Protein AF-A0A410MA87-F1 (afdb_monomer_lite)

Sequence (59 aa):
MKDYEVGSLIKNHCKNCYNDEQRIIKMVPKEFSEKVVHTLWTQCTSCGQNHTRFIQINN

pLDDT: mean 88.81, std 11.49, range [45.59, 97.81]

Organism: NCBI:txid45668

Foldseek 3Di:
DPPLDQQDKDQCADPPPRDRIWGFHDWAWDDDPVAIKIWTWIADPPPRDIDIDIGHDDD

Radius of gyration: 12.02 Å; chains: 1; bounding box: 26×19×34 Å

Structure (mmCIF, N/CA/C/O backbone):
data_AF-A0A410MA87-F1
#
_entry.id   AF-A0A410MA87-F1
#
loop_
_atom_site.group_PDB
_atom_site.id
_atom_site.type_symbol
_atom_site.label_atom_id
_atom_site.label_alt_id
_atom_site.label_comp_id
_atom_site.label_asym_id
_atom_site.label_entity_id
_atom_site.label_seq_id
_atom_site.pdbx_PDB_ins_code
_atom_site.Cartn_x
_atom_site.Cartn_y
_atom_site.Cartn_z
_atom_site.occupancy
_atom_site.B_iso_or_equiv
_atom_site.auth_seq_id
_atom_site.auth_comp_id
_atom_site.auth_asym_id
_atom_site.auth_atom_id
_atom_site.pdbx_PDB_model_num
ATOM 1 N N . MET A 1 1 ? -8.583 16.439 2.420 1.00 45.59 1 MET A N 1
ATOM 2 C CA . MET A 1 1 ? -8.174 15.124 2.957 1.00 45.59 1 MET A CA 1
ATOM 3 C C . MET A 1 1 ? -7.390 14.403 1.874 1.00 45.59 1 MET A C 1
ATOM 5 O O . MET A 1 1 ? -7.679 14.629 0.708 1.00 45.59 1 MET A O 1
ATOM 9 N N . LYS A 1 2 ? -6.341 13.636 2.198 1.00 57.50 2 LYS A N 1
ATOM 10 C CA . LYS A 1 2 ? -5.759 12.736 1.189 1.00 57.50 2 LYS A CA 1
ATOM 11 C C . LYS A 1 2 ? -6.627 11.491 1.193 1.00 57.50 2 LYS A C 1
ATOM 13 O O . LYS A 1 2 ? -6.474 10.661 2.084 1.00 57.50 2 LYS A O 1
ATOM 18 N N . ASP A 1 3 ? -7.557 11.421 0.256 1.00 64.69 3 ASP A N 1
ATOM 19 C CA . ASP A 1 3 ? -8.445 10.276 0.129 1.00 64.69 3 ASP A CA 1
ATOM 20 C C . ASP A 1 3 ? -7.608 9.096 -0.365 1.00 64.69 3 ASP A C 1
ATOM 22 O O . ASP A 1 3 ? -7.120 9.059 -1.496 1.00 64.69 3 ASP A O 1
ATOM 26 N N . TYR A 1 4 ? -7.327 8.171 0.551 1.00 81.75 4 TYR A N 1
ATOM 27 C CA . TYR A 1 4 ? -6.574 6.958 0.264 1.00 81.75 4 TYR A CA 1
ATOM 28 C C . TYR A 1 4 ? -7.492 5.941 -0.416 1.00 81.75 4 TYR A C 1
ATOM 30 O O . TYR A 1 4 ? -7.862 4.923 0.163 1.00 81.75 4 TYR A O 1
ATOM 38 N N . GLU A 1 5 ? -7.883 6.247 -1.646 1.00 89.69 5 GLU A N 1
ATOM 39 C CA . GLU A 1 5 ? -8.747 5.400 -2.460 1.00 89.69 5 GLU A CA 1
ATOM 40 C C . GLU A 1 5 ? -7.949 4.263 -3.112 1.00 89.69 5 GLU A C 1
ATOM 42 O O . GLU A 1 5 ? -6.840 4.459 -3.616 1.00 89.69 5 GLU A O 1
ATOM 47 N N . VAL A 1 6 ? -8.507 3.050 -3.109 1.00 92.38 6 VAL A N 1
ATOM 48 C CA . VAL A 1 6 ? -7.893 1.904 -3.790 1.00 92.38 6 VAL A CA 1
ATOM 49 C C . VAL A 1 6 ? -7.823 2.180 -5.291 1.00 92.38 6 VAL A C 1
ATOM 51 O O . VAL A 1 6 ? -8.810 2.537 -5.917 1.00 92.38 6 VAL A O 1
ATOM 54 N N . GLY A 1 7 ? -6.643 1.993 -5.876 1.00 93.25 7 GLY A N 1
ATOM 55 C CA . GLY A 1 7 ? -6.356 2.293 -7.276 1.00 93.25 7 GLY A CA 1
ATOM 56 C C . GLY A 1 7 ? -5.655 3.635 -7.488 1.00 93.25 7 GLY A C 1
ATOM 57 O O . GLY A 1 7 ? -4.948 3.765 -8.493 1.00 93.25 7 GLY A O 1
ATOM 58 N N . SER A 1 8 ? -5.760 4.572 -6.541 1.00 94.06 8 SER A N 1
ATOM 59 C CA . SER A 1 8 ? -5.150 5.902 -6.642 1.00 94.06 8 SER A CA 1
ATOM 60 C C . SER A 1 8 ? -3.628 5.867 -6.529 1.00 94.06 8 SER A C 1
ATOM 62 O O . SER A 1 8 ? -3.044 5.038 -5.822 1.00 94.06 8 SER A O 1
ATOM 64 N N . LEU A 1 9 ? -2.976 6.788 -7.242 1.00 94.44 9 LEU A N 1
ATOM 65 C CA . LEU A 1 9 ? -1.528 6.976 -7.213 1.00 94.44 9 LEU A CA 1
ATOM 66 C C . LEU A 1 9 ? -1.141 7.966 -6.119 1.00 94.44 9 LEU A C 1
ATOM 68 O O . LEU A 1 9 ? -1.770 9.008 -5.936 1.00 94.44 9 LEU A O 1
ATOM 72 N N . ILE A 1 10 ? -0.066 7.653 -5.405 1.00 92.75 10 ILE A N 1
ATOM 73 C CA . ILE A 1 10 ? 0.520 8.525 -4.396 1.00 92.75 10 ILE A CA 1
ATOM 74 C C . ILE A 1 10 ? 2.001 8.741 -4.680 1.00 92.75 10 ILE A C 1
ATOM 76 O O . ILE A 1 10 ? 2.716 7.824 -5.090 1.00 92.75 10 ILE A O 1
ATOM 80 N N . LYS A 1 11 ? 2.478 9.951 -4.373 1.00 93.38 11 LYS A N 1
ATOM 81 C CA . LYS A 1 11 ? 3.913 10.219 -4.282 1.00 93.38 11 LYS A CA 1
ATOM 82 C C . LYS A 1 11 ? 4.451 9.594 -3.000 1.00 93.38 11 LYS A C 1
ATOM 84 O O . LYS A 1 11 ? 4.128 10.053 -1.900 1.00 93.38 11 LYS A O 1
ATOM 89 N N . ASN A 1 12 ? 5.202 8.511 -3.143 1.00 91.44 12 ASN A N 1
ATOM 90 C CA . ASN A 1 12 ? 5.869 7.824 -2.049 1.00 91.44 12 ASN A CA 1
ATOM 91 C C . ASN A 1 12 ? 7.071 7.035 -2.565 1.00 91.44 12 ASN A C 1
ATOM 93 O O . ASN A 1 12 ? 6.988 6.355 -3.582 1.00 91.44 12 ASN A O 1
ATOM 97 N N . HIS A 1 13 ? 8.151 7.060 -1.798 1.00 94.19 13 HIS A N 1
ATOM 98 C CA . HIS A 1 13 ? 9.406 6.454 -2.198 1.00 94.19 13 HIS A CA 1
ATOM 99 C C . HIS A 1 13 ? 9.406 4.929 -2.007 1.00 94.19 13 HIS A C 1
ATOM 101 O O . HIS A 1 13 ? 9.174 4.413 -0.906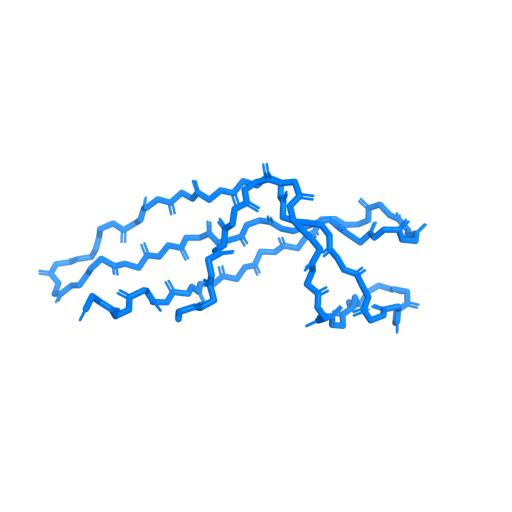 1.00 94.19 13 HIS A O 1
ATOM 107 N N . CYS A 1 14 ? 9.674 4.183 -3.079 1.00 95.69 14 CYS A N 1
ATOM 108 C CA . CYS A 1 14 ? 9.876 2.741 -3.025 1.00 95.69 14 CYS A CA 1
ATOM 109 C C . CYS A 1 14 ? 11.230 2.406 -2.394 1.00 95.69 14 CYS A C 1
ATOM 111 O O . CYS A 1 14 ? 12.274 2.685 -2.968 1.00 95.69 14 CYS A O 1
ATOM 11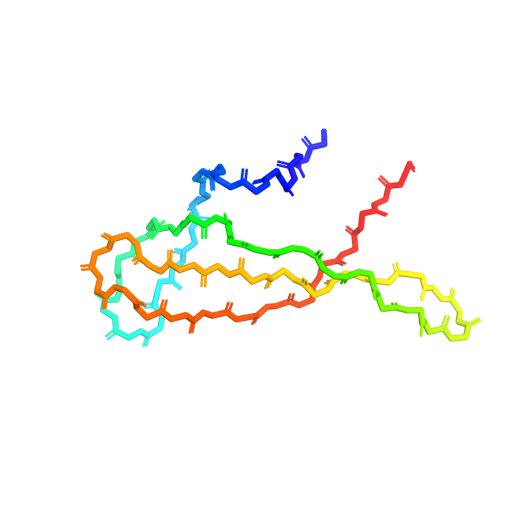3 N N . LYS A 1 15 ? 11.220 1.694 -1.263 1.00 94.50 15 LYS A N 1
ATOM 114 C CA . LYS A 1 15 ? 12.453 1.256 -0.579 1.00 94.50 15 LYS A CA 1
ATOM 115 C C . LYS A 1 15 ? 13.280 0.216 -1.355 1.00 94.50 15 LYS A C 1
ATOM 117 O O . LYS A 1 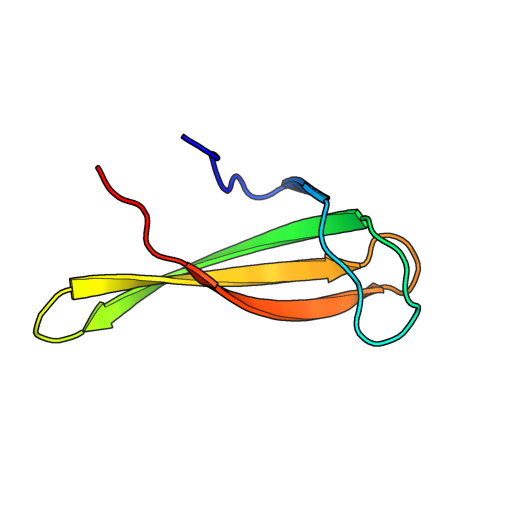15 ? 14.357 -0.138 -0.899 1.00 94.50 15 LYS A O 1
ATOM 122 N N . ASN A 1 16 ? 12.756 -0.311 -2.466 1.00 96.31 16 ASN A N 1
ATOM 123 C CA . ASN A 1 16 ? 13.427 -1.322 -3.288 1.00 96.31 16 ASN A CA 1
ATOM 124 C C . ASN A 1 16 ? 14.095 -0.720 -4.535 1.00 96.31 16 ASN A C 1
ATOM 126 O O . ASN A 1 16 ? 15.260 -0.985 -4.795 1.00 96.31 16 ASN A O 1
ATOM 130 N N . CYS A 1 17 ? 13.361 0.088 -5.310 1.00 96.00 17 CYS A N 1
ATOM 131 C CA . CYS A 1 17 ? 13.835 0.622 -6.596 1.00 96.00 17 CYS A CA 1
ATOM 132 C C . CYS A 1 17 ? 13.940 2.151 -6.642 1.00 96.00 17 CYS A C 1
ATOM 134 O O . CYS A 1 17 ? 14.232 2.702 -7.696 1.00 96.00 17 CYS A O 1
ATOM 136 N N . TYR A 1 18 ? 13.674 2.834 -5.527 1.00 95.12 18 TYR A N 1
ATOM 137 C CA . TYR A 1 18 ? 13.787 4.288 -5.389 1.00 95.12 18 TYR A CA 1
ATOM 138 C C . TYR A 1 18 ? 12.843 5.118 -6.284 1.00 95.12 18 TYR A C 1
ATOM 140 O O . TYR A 1 18 ? 12.930 6.340 -6.295 1.00 95.12 18 TYR A O 1
ATOM 148 N N . ASN A 1 19 ? 11.894 4.489 -6.990 1.00 96.06 19 ASN A N 1
ATOM 149 C CA . ASN A 1 19 ? 10.824 5.197 -7.693 1.00 96.06 19 ASN A CA 1
ATOM 150 C C . ASN A 1 19 ? 9.858 5.871 -6.705 1.00 96.06 19 ASN A C 1
ATOM 152 O O . ASN A 1 19 ? 9.481 5.268 -5.697 1.00 96.06 19 ASN A O 1
ATOM 156 N N . ASP A 1 20 ? 9.397 7.075 -7.039 1.00 96.50 20 ASP A N 1
ATOM 157 C CA . ASP A 1 20 ? 8.584 7.923 -6.154 1.00 96.50 20 ASP A CA 1
ATOM 158 C C . ASP A 1 20 ? 7.072 7.784 -6.347 1.00 96.50 20 ASP A C 1
ATOM 160 O O . ASP A 1 20 ? 6.293 8.563 -5.793 1.00 96.50 20 ASP A O 1
ATOM 164 N N . GLU A 1 21 ? 6.634 6.787 -7.110 1.00 96.31 21 GLU A N 1
ATOM 165 C CA . GLU A 1 21 ? 5.223 6.530 -7.355 1.00 96.31 21 GLU A CA 1
ATOM 166 C C . GLU A 1 21 ? 4.810 5.136 -6.882 1.00 96.31 21 GLU A C 1
ATOM 168 O O . GLU A 1 21 ? 5.466 4.115 -7.143 1.00 96.31 21 GLU A O 1
ATOM 173 N N . GLN A 1 22 ? 3.689 5.104 -6.161 1.00 96.31 22 GLN A N 1
ATOM 174 C CA . GLN A 1 22 ? 3.051 3.879 -5.708 1.00 96.31 22 GLN A CA 1
ATOM 175 C C . GLN A 1 22 ? 1.536 3.968 -5.877 1.00 96.31 22 GLN A C 1
ATOM 177 O O . GLN A 1 22 ? 0.938 5.023 -5.680 1.00 96.31 22 GLN A O 1
ATOM 182 N N . ARG A 1 23 ? 0.907 2.838 -6.189 1.00 96.31 23 ARG A N 1
ATOM 183 C CA . ARG A 1 23 ? -0.545 2.675 -6.257 1.00 96.31 23 ARG A CA 1
ATOM 184 C C . ARG A 1 23 ? -1.074 2.147 -4.932 1.00 96.31 23 ARG A C 1
ATOM 186 O O . ARG A 1 23 ? -0.493 1.222 -4.372 1.00 96.31 23 ARG A O 1
ATOM 193 N N . ILE A 1 24 ? -2.183 2.683 -4.442 1.00 95.81 24 ILE A N 1
ATOM 194 C CA . ILE A 1 24 ? -2.898 2.118 -3.295 1.00 95.81 24 ILE A CA 1
ATOM 195 C C . ILE A 1 24 ? -3.601 0.838 -3.747 1.00 95.81 24 ILE A C 1
ATOM 197 O O . ILE A 1 24 ? -4.376 0.862 -4.697 1.00 95.81 24 ILE A O 1
ATOM 201 N N . ILE A 1 25 ? -3.347 -0.278 -3.068 1.00 96.62 25 ILE A N 1
ATOM 202 C CA . ILE A 1 25 ? -3.939 -1.581 -3.420 1.00 96.62 25 ILE A CA 1
ATOM 203 C C . ILE A 1 25 ? -4.931 -2.082 -2.372 1.00 96.62 25 ILE A C 1
ATOM 205 O O . ILE A 1 25 ? -5.800 -2.890 -2.685 1.00 96.62 25 ILE A O 1
ATOM 209 N N . LYS A 1 26 ? -4.811 -1.621 -1.123 1.00 94.44 26 LYS A N 1
ATOM 210 C CA . LYS A 1 26 ? -5.716 -1.999 -0.036 1.00 94.44 26 LYS A CA 1
ATOM 211 C C . LYS A 1 26 ? -5.620 -1.004 1.112 1.00 94.44 26 LYS A C 1
ATOM 213 O O . LYS A 1 26 ? -4.540 -0.506 1.428 1.00 94.44 26 LYS A O 1
ATOM 218 N N . MET A 1 27 ? -6.737 -0.795 1.793 1.00 91.94 27 MET A N 1
ATOM 219 C CA . MET A 1 27 ? -6.795 -0.087 3.062 1.00 91.94 27 MET A CA 1
ATOM 220 C C . MET A 1 27 ? -7.551 -0.949 4.066 1.00 91.94 27 MET A C 1
ATOM 222 O O . MET A 1 27 ? -8.618 -1.468 3.750 1.00 91.94 27 MET A O 1
ATOM 226 N N . VAL A 1 28 ? -6.972 -1.159 5.247 1.00 90.38 28 VAL A N 1
ATOM 227 C CA . VAL A 1 28 ? -7.575 -2.002 6.289 1.00 90.38 28 VAL A CA 1
ATOM 228 C C . VAL A 1 28 ? -7.638 -1.210 7.589 1.00 90.38 28 VAL A C 1
ATOM 230 O O . VAL A 1 28 ? -6.576 -0.788 8.057 1.00 90.38 28 VAL A O 1
ATOM 233 N N . PRO A 1 29 ? -8.826 -0.991 8.178 1.00 88.25 29 PRO A N 1
ATOM 234 C CA . PRO A 1 29 ? -8.924 -0.384 9.496 1.00 88.25 29 PRO A CA 1
ATOM 235 C C . PRO A 1 29 ? -8.312 -1.319 10.541 1.00 88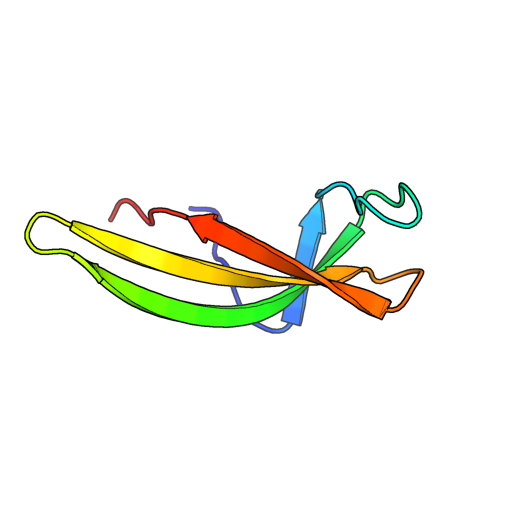.25 29 PRO A C 1
ATOM 237 O O . PRO A 1 29 ? -8.453 -2.540 10.483 1.00 88.25 29 PRO A O 1
ATOM 240 N N . LYS A 1 30 ? -7.600 -0.731 11.494 1.00 86.62 30 LYS A N 1
ATOM 241 C CA . LYS A 1 30 ? -7.043 -1.399 12.660 1.00 86.62 30 LYS A CA 1
ATOM 242 C C . LYS A 1 30 ? -7.429 -0.596 13.892 1.00 86.62 30 LYS A C 1
ATOM 244 O O . LYS A 1 30 ? -6.926 0.504 14.128 1.00 86.62 30 LYS A O 1
ATOM 249 N N . GLU A 1 31 ? -8.340 -1.170 14.658 1.00 79.25 31 GLU A N 1
ATOM 250 C CA . GLU A 1 31 ? -8.819 -0.591 15.901 1.00 79.25 31 GLU A CA 1
ATOM 251 C C . GLU A 1 31 ? -7.792 -0.850 17.003 1.00 79.25 31 GLU A C 1
ATOM 253 O O . GLU A 1 31 ? -7.387 -1.985 17.257 1.00 79.25 31 GLU A O 1
ATOM 258 N N . PHE A 1 32 ? -7.329 0.227 17.625 1.00 79.94 32 PHE A N 1
ATOM 259 C CA . PHE A 1 32 ? -6.619 0.193 18.893 1.00 79.94 32 PHE A CA 1
ATOM 260 C C . PHE A 1 32 ? -7.552 0.751 19.966 1.00 79.94 32 PHE A C 1
ATOM 262 O O . PHE A 1 32 ? -8.456 1.526 19.657 1.00 79.94 32 PHE A O 1
ATOM 269 N N . SER A 1 33 ? -7.305 0.394 21.226 1.00 78.31 33 SER A N 1
ATOM 270 C CA . SER A 1 33 ? -8.132 0.786 22.377 1.00 78.31 33 SER A CA 1
ATOM 271 C C . SER A 1 33 ? -8.432 2.289 22.457 1.00 78.31 33 SER A C 1
ATOM 273 O O . SER A 1 33 ? -9.483 2.671 22.954 1.00 78.31 33 SER A O 1
ATOM 275 N N . GLU A 1 34 ? -7.529 3.134 21.955 1.00 79.88 34 GLU A N 1
ATOM 276 C CA . GLU A 1 34 ? -7.615 4.597 22.049 1.00 79.88 34 GLU A CA 1
ATOM 277 C C . GLU A 1 34 ? -7.847 5.298 20.700 1.00 79.88 34 GLU A C 1
ATOM 279 O O . GLU A 1 34 ? -8.108 6.499 20.668 1.00 79.88 34 GLU A O 1
ATOM 284 N N . LYS A 1 35 ? -7.701 4.590 19.569 1.00 80.12 35 LYS A N 1
ATOM 285 C CA . LYS A 1 35 ? -7.792 5.191 18.229 1.00 80.12 35 LYS A CA 1
ATOM 286 C C . LYS A 1 35 ? -7.961 4.161 17.121 1.00 80.12 35 LYS A C 1
ATOM 288 O O . LYS A 1 35 ? -7.394 3.072 17.168 1.00 80.12 35 LYS A O 1
ATOM 293 N N . VAL A 1 36 ? -8.635 4.564 16.049 1.00 80.12 36 VAL A N 1
ATOM 294 C CA . VAL A 1 36 ? -8.647 3.815 14.789 1.00 80.12 36 VAL A CA 1
ATOM 295 C C . VAL A 1 36 ? -7.507 4.322 13.909 1.00 80.12 36 VAL A C 1
ATOM 297 O O . VAL A 1 36 ? -7.459 5.495 13.540 1.00 80.12 36 VAL A O 1
ATOM 300 N N . VAL A 1 37 ? -6.575 3.440 13.559 1.00 88.06 37 VAL A N 1
ATOM 301 C CA . VAL A 1 37 ? -5.587 3.699 12.500 1.00 88.06 37 VAL A CA 1
ATOM 302 C C . VAL A 1 37 ? -5.880 2.771 11.332 1.00 88.06 37 VAL A C 1
ATOM 304 O O . VAL A 1 37 ? -6.602 1.794 11.472 1.00 88.06 37 VAL A O 1
ATOM 307 N N . HIS A 1 38 ? -5.311 3.039 10.169 1.00 90.38 38 HIS A N 1
ATOM 308 C CA . HIS A 1 38 ? -5.478 2.184 9.004 1.00 90.38 38 HIS A CA 1
ATOM 309 C C . HIS A 1 38 ? -4.121 1.686 8.530 1.00 90.38 38 HIS A C 1
ATOM 311 O O . HIS A 1 38 ? -3.148 2.441 8.470 1.00 90.38 38 HIS A O 1
ATOM 317 N N . THR A 1 39 ? -4.043 0.411 8.165 1.00 93.44 39 THR A N 1
ATOM 318 C CA . THR A 1 39 ? -2.924 -0.111 7.386 1.00 93.44 39 THR A CA 1
ATOM 319 C C . THR A 1 39 ? -3.177 0.196 5.917 1.00 93.44 39 THR A C 1
ATOM 321 O O . THR A 1 39 ? -4.105 -0.339 5.309 1.00 93.44 39 THR A O 1
ATOM 324 N N . LEU A 1 40 ? -2.333 1.053 5.348 1.00 93.94 40 LEU A N 1
ATOM 325 C CA . LEU A 1 40 ? -2.301 1.351 3.926 1.00 93.94 40 LEU A CA 1
ATOM 326 C C . LEU A 1 40 ? -1.327 0.399 3.238 1.00 93.94 40 LEU A C 1
ATOM 328 O O . LEU A 1 40 ? -0.146 0.358 3.593 1.00 93.94 40 LEU A O 1
ATOM 332 N N . TRP A 1 41 ? -1.822 -0.322 2.242 1.00 96.06 41 TRP A N 1
ATOM 333 C CA . TRP A 1 41 ? -1.028 -1.163 1.361 1.00 96.06 41 TRP A CA 1
ATOM 334 C C . TRP A 1 41 ? -0.836 -0.453 0.033 1.00 96.06 41 TRP A C 1
ATOM 336 O O . TRP A 1 41 ? -1.806 -0.023 -0.601 1.00 96.06 41 TRP A O 1
ATOM 346 N N . THR A 1 42 ? 0.412 -0.357 -0.399 1.00 96.75 42 THR A N 1
ATOM 347 C CA . THR A 1 42 ? 0.782 0.263 -1.665 1.00 96.75 42 THR A CA 1
ATOM 348 C C . THR A 1 42 ? 1.674 -0.663 -2.472 1.00 96.75 42 THR A C 1
ATOM 350 O O . THR A 1 42 ? 2.400 -1.483 -1.916 1.00 96.75 42 THR A O 1
ATOM 353 N N . GLN A 1 43 ? 1.631 -0.528 -3.789 1.00 97.81 43 GLN A N 1
ATOM 354 C CA . GLN A 1 43 ? 2.490 -1.246 -4.720 1.00 97.81 43 GLN A CA 1
ATOM 355 C C . GLN A 1 43 ? 3.285 -0.239 -5.542 1.00 97.81 43 GLN A C 1
ATOM 357 O O . GLN A 1 43 ? 2.715 0.710 -6.078 1.00 97.81 43 GLN A O 1
ATOM 362 N N . CYS A 1 44 ? 4.598 -0.425 -5.646 1.00 97.56 44 CYS A N 1
ATOM 363 C CA . CYS A 1 44 ? 5.415 0.390 -6.535 1.00 97.56 44 CYS A CA 1
ATOM 364 C C . CYS A 1 44 ? 4.995 0.179 -7.992 1.00 97.56 44 CYS A C 1
ATOM 366 O O . CYS A 1 44 ? 4.947 -0.959 -8.457 1.00 97.56 44 CYS A O 1
ATOM 368 N N . THR A 1 45 ? 4.738 1.272 -8.716 1.00 97.25 45 THR A N 1
ATOM 369 C CA . THR A 1 45 ? 4.321 1.211 -10.126 1.00 97.25 45 THR A CA 1
ATOM 370 C C . THR A 1 45 ? 5.446 0.788 -11.069 1.00 97.25 45 THR A C 1
ATOM 372 O O . THR A 1 45 ? 5.165 0.344 -12.175 1.00 97.25 45 THR A O 1
ATOM 375 N N . SER A 1 46 ? 6.703 0.871 -10.6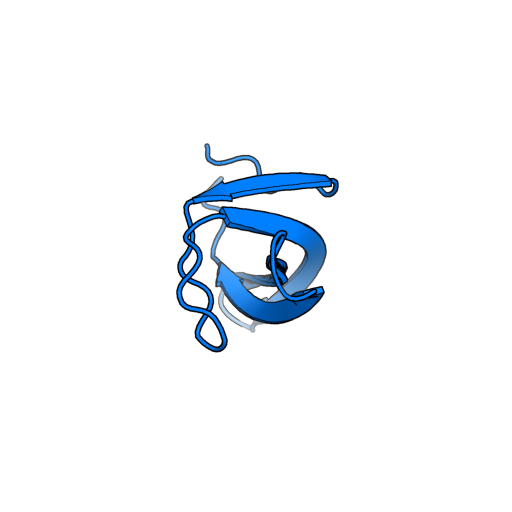20 1.00 97.56 46 SER A N 1
ATOM 376 C CA . SER A 1 46 ? 7.884 0.490 -11.401 1.00 97.56 46 SER A CA 1
ATOM 377 C C . SER A 1 46 ? 8.305 -0.968 -11.173 1.00 97.56 46 SER A C 1
ATOM 379 O O . SER A 1 46 ? 8.366 -1.745 -12.120 1.00 97.56 46 SER A O 1
ATOM 381 N N . CYS A 1 47 ? 8.554 -1.381 -9.923 1.00 97.25 47 CYS A N 1
ATOM 382 C CA . CYS A 1 47 ? 9.098 -2.717 -9.630 1.00 97.25 47 CYS A CA 1
ATOM 383 C C . CYS A 1 47 ? 8.084 -3.723 -9.063 1.00 97.25 47 CYS A C 1
ATOM 385 O O . CYS A 1 47 ? 8.462 -4.843 -8.731 1.00 97.25 47 CYS A O 1
ATOM 387 N N . GLY A 1 48 ? 6.820 -3.329 -8.873 1.00 96.94 48 GLY A N 1
ATOM 388 C CA . GLY A 1 48 ? 5.774 -4.203 -8.327 1.00 96.94 48 GLY A CA 1
ATOM 389 C C . GLY A 1 48 ? 5.917 -4.542 -6.838 1.00 96.94 48 GLY A C 1
ATOM 390 O O . GLY A 1 48 ? 5.069 -5.247 -6.291 1.00 96.94 48 GLY A O 1
ATOM 391 N N . GLN A 1 49 ? 6.949 -4.031 -6.154 1.00 97.62 49 GLN A N 1
ATOM 392 C CA . GLN A 1 49 ? 7.159 -4.280 -4.730 1.00 97.62 49 GLN A CA 1
ATOM 393 C C . GLN A 1 49 ? 6.013 -3.699 -3.897 1.00 97.62 49 GLN A C 1
ATOM 395 O O . GLN A 1 49 ? 5.676 -2.516 -4.008 1.00 97.62 49 GLN A O 1
ATOM 400 N N . ASN A 1 50 ? 5.474 -4.524 -3.001 1.00 97.25 50 ASN A N 1
ATOM 401 C CA . ASN A 1 50 ? 4.454 -4.104 -2.052 1.00 97.25 50 ASN A CA 1
ATOM 402 C C . ASN A 1 50 ? 5.091 -3.484 -0.803 1.00 97.25 50 ASN A C 1
ATOM 404 O O . ASN A 1 50 ? 6.119 -3.946 -0.297 1.00 97.25 50 ASN A O 1
ATOM 408 N N . HIS A 1 51 ? 4.437 -2.452 -0.284 1.00 95.44 51 HIS A N 1
ATOM 409 C CA . HIS A 1 51 ? 4.800 -1.738 0.927 1.00 95.44 51 HIS A CA 1
ATOM 410 C C . HIS A 1 51 ? 3.571 -1.546 1.817 1.00 95.44 51 HIS A C 1
ATOM 412 O O . HIS A 1 51 ? 2.435 -1.483 1.346 1.00 95.44 51 HIS A O 1
ATOM 418 N N . THR A 1 52 ? 3.811 -1.417 3.119 1.00 94.62 52 THR A N 1
ATOM 419 C CA . THR A 1 52 ? 2.766 -1.140 4.108 1.00 94.62 52 THR A CA 1
ATOM 420 C C . THR A 1 52 ? 3.171 -0.003 5.024 1.00 94.62 52 THR A C 1
ATOM 422 O O . THR A 1 52 ? 4.335 0.092 5.420 1.00 94.62 52 THR A O 1
ATOM 425 N N . ARG A 1 53 ? 2.205 0.823 5.423 1.00 90.88 53 ARG A N 1
ATOM 426 C CA . ARG A 1 53 ? 2.389 1.827 6.478 1.00 90.88 53 ARG A CA 1
ATOM 427 C C . ARG A 1 53 ? 1.099 2.069 7.250 1.00 90.88 53 ARG A C 1
ATOM 429 O O . ARG A 1 53 ? 0.012 1.867 6.714 1.00 90.88 53 ARG A O 1
ATOM 436 N N . PHE A 1 54 ? 1.222 2.528 8.490 1.00 90.56 54 PHE A N 1
ATOM 437 C CA . PHE A 1 54 ? 0.076 3.007 9.257 1.00 90.56 54 PHE A CA 1
ATOM 438 C C . PHE A 1 54 ? -0.222 4.459 8.902 1.00 90.56 54 PHE A C 1
ATOM 440 O O . PHE A 1 54 ? 0.691 5.275 8.784 1.00 90.56 54 PHE A O 1
ATOM 447 N N . ILE A 1 55 ? -1.502 4.768 8.737 1.00 88.88 55 ILE A N 1
ATOM 448 C CA . ILE A 1 55 ? -2.003 6.125 8.549 1.00 88.88 55 ILE A CA 1
ATOM 449 C C . ILE A 1 55 ? -3.175 6.366 9.492 1.00 88.88 55 ILE A C 1
ATOM 451 O O . ILE A 1 55 ? -3.952 5.459 9.791 1.00 88.88 55 ILE A O 1
ATOM 455 N N . GLN A 1 56 ? -3.301 7.599 9.956 1.00 83.75 56 GLN A N 1
ATOM 456 C CA . GLN A 1 56 ? -4.457 8.061 10.708 1.00 83.75 56 GLN A CA 1
ATOM 457 C C . GLN A 1 56 ? -5.274 8.957 9.778 1.00 83.75 56 GLN A C 1
ATOM 459 O O . GLN A 1 56 ? -4.723 9.882 9.178 1.00 83.75 56 GLN A O 1
ATOM 464 N N . ILE A 1 57 ? -6.559 8.646 9.607 1.00 75.88 57 ILE A N 1
ATOM 465 C CA . ILE A 1 57 ? -7.499 9.555 8.952 1.00 75.88 57 ILE A CA 1
ATOM 466 C C . ILE A 1 57 ? -8.099 10.385 10.082 1.00 75.88 57 ILE A C 1
ATOM 468 O O . ILE A 1 57 ? -8.778 9.837 10.945 1.00 75.88 57 ILE A O 1
ATOM 472 N N . ASN A 1 58 ? -7.790 11.679 10.114 1.00 62.22 58 ASN A N 1
ATOM 473 C CA . ASN A 1 58 ? -8.495 12.609 10.987 1.00 62.22 58 ASN A CA 1
ATOM 474 C C . ASN A 1 58 ? -9.797 12.982 10.267 1.00 62.22 58 ASN A C 1
ATOM 476 O O . ASN A 1 58 ? -9.720 13.507 9.153 1.00 62.22 58 ASN A O 1
ATOM 480 N N . ASN A 1 59 ? -10.940 12.637 10.868 1.00 53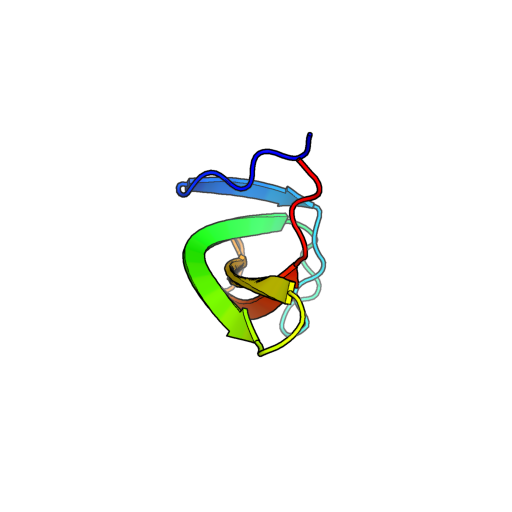.81 59 ASN A N 1
ATOM 481 C CA . ASN A 1 59 ? -12.259 13.124 10.452 1.00 53.81 59 ASN A CA 1
ATOM 482 C C . ASN A 1 59 ? -12.396 14.618 10.745 1.00 53.81 59 ASN A C 1
ATOM 484 O O . ASN A 1 59 ? -11.870 15.047 11.799 1.00 53.81 59 ASN A O 1
#

Secondary structure (DSSP, 8-state):
-----TT-EEE---TTT--SEEEEEEEEEEEETTEEEEEEEEEETTT--EEEEEE----